Protein AF-A0A529ST56-F1 (afdb_monomer_lite)

Structure (mmCIF, N/CA/C/O backbone):
data_AF-A0A529ST56-F1
#
_entry.id   AF-A0A529ST56-F1
#
loop_
_atom_site.group_PDB
_atom_site.id
_atom_site.type_symbol
_atom_site.label_atom_id
_atom_site.label_alt_id
_atom_site.label_comp_id
_atom_site.label_asym_id
_atom_site.label_entity_id
_atom_site.label_seq_id
_atom_site.pdbx_PDB_ins_code
_atom_site.Cartn_x
_atom_site.Cartn_y
_atom_site.Cartn_z
_atom_site.occupancy
_atom_site.B_iso_or_equiv
_atom_site.auth_seq_id
_atom_site.auth_comp_id
_atom_site.auth_asym_id
_atom_site.auth_atom_id
_atom_site.pdbx_PDB_model_num
ATOM 1 N N . MET A 1 1 ? 20.617 -10.759 -87.346 1.00 39.84 1 MET A N 1
ATOM 2 C CA . MET A 1 1 ? 21.660 -9.932 -86.698 1.00 39.84 1 MET A CA 1
ATOM 3 C C . MET A 1 1 ? 21.384 -9.947 -85.205 1.00 39.84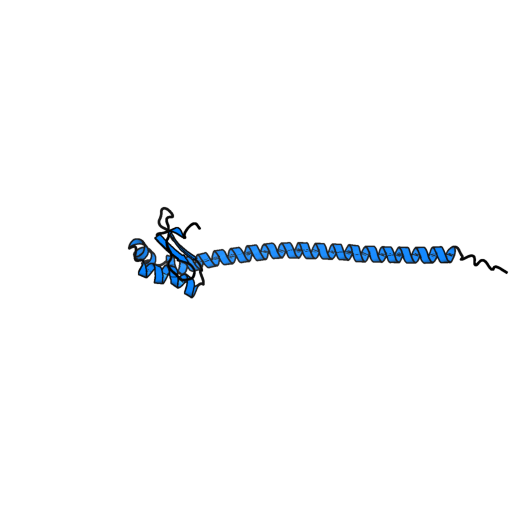 1 MET A C 1
ATOM 5 O O . MET A 1 1 ? 20.405 -9.350 -84.790 1.00 39.84 1 MET A O 1
ATOM 9 N N . SER A 1 2 ? 22.150 -10.715 -84.427 1.00 45.00 2 SER A N 1
ATOM 10 C CA . SER A 1 2 ? 21.934 -10.877 -82.983 1.00 45.00 2 SER A CA 1
ATOM 11 C C . SER A 1 2 ? 23.221 -10.488 -82.266 1.00 45.00 2 SER A C 1
ATOM 13 O O . SER A 1 2 ? 24.195 -11.234 -82.315 1.00 45.00 2 SER A O 1
ATOM 15 N N . ALA A 1 3 ? 23.253 -9.299 -81.666 1.00 48.41 3 ALA A N 1
ATOM 16 C CA . ALA A 1 3 ? 24.372 -8.851 -80.846 1.00 48.41 3 ALA A CA 1
ATOM 17 C C . ALA A 1 3 ? 24.138 -9.338 -79.412 1.00 48.41 3 ALA A C 1
ATOM 19 O O . ALA A 1 3 ? 23.318 -8.787 -78.679 1.00 48.41 3 ALA A O 1
ATOM 20 N N . ARG A 1 4 ? 24.822 -10.420 -79.038 1.00 52.25 4 ARG A N 1
ATOM 21 C CA . ARG A 1 4 ? 24.863 -10.921 -77.663 1.00 52.25 4 ARG A CA 1
ATOM 22 C C . ARG A 1 4 ? 25.747 -9.953 -76.868 1.00 52.25 4 ARG A C 1
ATOM 24 O O . ARG A 1 4 ? 26.929 -9.830 -77.165 1.00 52.25 4 ARG A O 1
ATOM 31 N N . HIS A 1 5 ? 25.160 -9.202 -75.940 1.00 56.81 5 HIS A N 1
ATOM 32 C CA . HIS A 1 5 ? 25.922 -8.390 -74.994 1.00 56.81 5 HIS A CA 1
ATOM 33 C C . HIS A 1 5 ? 26.521 -9.328 -73.943 1.00 56.81 5 HIS A C 1
ATOM 35 O O . HIS A 1 5 ? 25.809 -9.791 -73.054 1.00 56.81 5 HIS A O 1
ATOM 41 N N . ASP A 1 6 ? 27.815 -9.615 -74.056 1.00 59.88 6 ASP A N 1
ATOM 42 C CA . ASP A 1 6 ? 28.578 -10.241 -72.979 1.00 59.88 6 ASP A CA 1
ATOM 43 C C . ASP A 1 6 ? 28.830 -9.183 -71.899 1.00 59.88 6 ASP A C 1
ATOM 45 O O . ASP A 1 6 ? 29.719 -8.336 -72.000 1.00 59.88 6 ASP A O 1
ATOM 49 N N . SER A 1 7 ? 27.993 -9.180 -70.864 1.00 59.84 7 SER A N 1
ATOM 50 C CA . SER A 1 7 ? 28.227 -8.387 -69.660 1.00 59.84 7 SER A CA 1
ATOM 51 C C . SER A 1 7 ? 29.517 -8.857 -68.976 1.00 59.84 7 SER A C 1
ATOM 53 O O . SER A 1 7 ? 29.629 -10.018 -68.584 1.00 59.84 7 SER A O 1
ATOM 55 N N . SER A 1 8 ? 30.490 -7.949 -68.851 1.00 63.44 8 SER A N 1
ATOM 56 C CA . SER A 1 8 ? 31.844 -8.214 -68.349 1.00 63.44 8 SER A CA 1
ATOM 57 C C . SER A 1 8 ? 31.868 -8.762 -66.906 1.00 63.44 8 SER A C 1
ATOM 59 O O . SER A 1 8 ? 31.148 -8.246 -66.043 1.00 63.44 8 SER A O 1
ATOM 61 N N . PRO A 1 9 ? 32.745 -9.740 -66.595 1.00 72.06 9 PRO A N 1
ATOM 62 C CA . PRO A 1 9 ? 32.882 -10.335 -65.259 1.00 72.06 9 PRO A CA 1
ATOM 63 C C . PRO A 1 9 ? 33.258 -9.321 -64.164 1.00 72.06 9 PRO A C 1
ATOM 65 O O . PRO A 1 9 ? 32.913 -9.524 -63.002 1.00 72.06 9 PRO A O 1
ATOM 68 N N . LEU A 1 10 ? 33.908 -8.207 -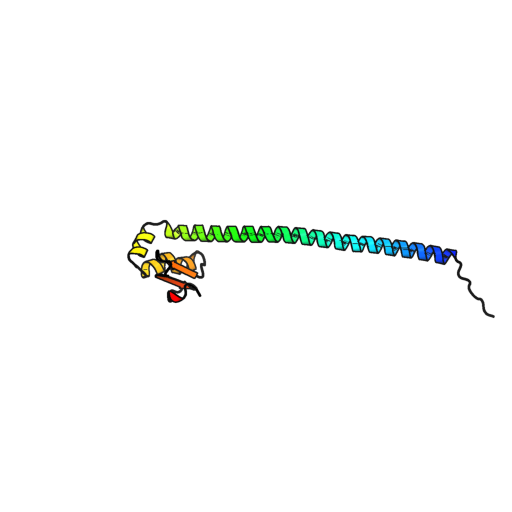64.521 1.00 74.50 10 LEU A N 1
ATOM 69 C CA . LEU A 1 10 ? 34.331 -7.166 -63.575 1.00 74.50 10 LEU A CA 1
ATOM 70 C C . LEU A 1 10 ? 33.151 -6.365 -63.012 1.00 74.50 10 LEU A C 1
ATOM 72 O O . LEU A 1 10 ? 33.091 -6.125 -61.809 1.00 74.50 10 LEU A O 1
ATOM 76 N N . THR A 1 11 ? 32.186 -5.978 -63.850 1.00 82.12 11 THR A N 1
ATOM 77 C CA . THR A 1 11 ? 31.007 -5.223 -63.394 1.00 82.12 11 THR A CA 1
ATOM 78 C C . THR A 1 11 ? 30.166 -6.070 -62.443 1.00 82.12 11 THR A C 1
ATOM 80 O O . THR A 1 11 ? 29.749 -5.585 -61.396 1.00 82.12 11 THR A O 1
ATOM 83 N N . HIS A 1 12 ? 29.999 -7.359 -62.755 1.00 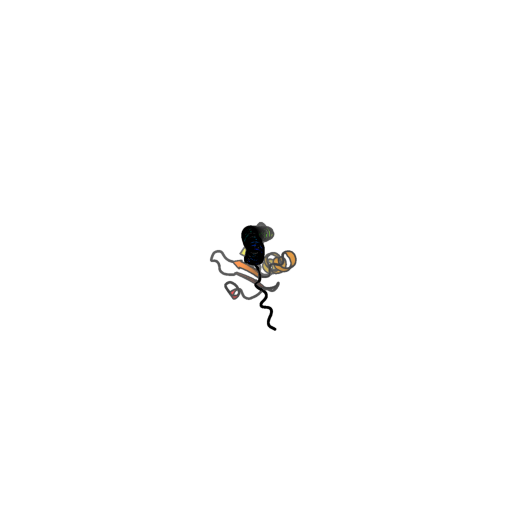80.94 12 HIS A N 1
ATOM 84 C CA . HIS A 1 12 ? 29.287 -8.296 -61.889 1.00 80.94 12 HIS A CA 1
ATOM 85 C C . HIS A 1 12 ? 29.989 -8.477 -60.532 1.00 80.94 12 HIS A C 1
ATOM 87 O O . HIS A 1 12 ? 29.329 -8.456 -59.496 1.00 80.94 12 HIS A O 1
ATOM 93 N N . GLN A 1 13 ? 31.322 -8.606 -60.516 1.00 87.62 13 GLN A N 1
ATOM 94 C CA . GLN A 1 13 ? 32.102 -8.694 -59.275 1.00 87.62 13 GLN A CA 1
ATOM 95 C C . GLN A 1 13 ? 31.955 -7.435 -58.412 1.00 87.62 13 GLN A C 1
ATOM 97 O O . GLN A 1 13 ? 31.659 -7.550 -57.226 1.00 87.62 13 GLN A O 1
ATOM 102 N N . VAL A 1 14 ? 32.083 -6.243 -59.003 1.00 91.62 14 VAL A N 1
ATOM 103 C CA . VAL A 1 14 ? 31.955 -4.971 -58.272 1.00 91.62 14 VAL A CA 1
ATOM 104 C C . VAL A 1 14 ? 30.552 -4.801 -57.691 1.00 91.62 14 VAL A C 1
ATOM 106 O O . VAL A 1 14 ? 30.417 -4.491 -56.507 1.00 91.62 14 VAL A O 1
ATOM 109 N N . THR A 1 15 ? 29.500 -5.043 -58.479 1.00 92.94 15 THR A N 1
ATOM 110 C CA . THR A 1 15 ? 28.116 -4.957 -57.988 1.00 92.94 15 THR A CA 1
ATOM 111 C C . THR A 1 15 ? 27.873 -5.930 -56.837 1.00 92.94 15 THR A C 1
ATOM 113 O O . THR A 1 15 ? 27.270 -5.551 -55.833 1.00 92.94 15 THR A O 1
ATOM 116 N N . LEU A 1 16 ? 28.383 -7.160 -56.935 1.00 93.69 16 LEU A N 1
ATOM 117 C CA . LEU A 1 16 ? 28.217 -8.172 -55.894 1.00 93.69 16 LEU A CA 1
ATOM 118 C C . LEU A 1 16 ? 28.965 -7.793 -54.607 1.00 93.69 16 LEU A C 1
ATOM 120 O O . LEU A 1 16 ? 28.405 -7.932 -53.520 1.00 93.69 16 LEU A O 1
ATOM 124 N N . THR A 1 17 ? 30.174 -7.230 -54.704 1.00 94.88 17 THR A N 1
ATOM 125 C CA . THR A 1 17 ? 30.908 -6.697 -53.544 1.00 94.88 17 THR A CA 1
ATOM 126 C C . THR A 1 17 ? 30.154 -5.550 -52.870 1.00 94.88 17 THR A C 1
ATOM 128 O O . THR A 1 17 ? 30.004 -5.560 -51.649 1.00 94.88 17 THR A O 1
ATOM 131 N N . VAL A 1 18 ? 29.630 -4.589 -53.638 1.00 96.12 18 VAL A N 1
ATOM 132 C CA . VAL A 1 18 ? 28.872 -3.451 -53.086 1.00 96.12 18 VAL A CA 1
ATOM 133 C C . VAL A 1 18 ? 27.596 -3.921 -52.389 1.00 96.12 18 VAL A C 1
ATOM 135 O O . VAL A 1 18 ? 27.330 -3.507 -51.262 1.00 96.12 18 VAL A O 1
ATOM 138 N N . LEU A 1 19 ? 26.834 -4.825 -53.013 1.00 96.94 19 LEU A N 1
ATOM 139 C CA . LEU A 1 19 ? 25.631 -5.401 -52.404 1.00 96.94 19 LEU A CA 1
ATOM 140 C C . LEU A 1 19 ? 25.954 -6.162 -51.117 1.00 96.94 19 LEU A C 1
ATOM 142 O O . LEU A 1 19 ? 25.226 -6.046 -50.135 1.00 96.94 19 LEU A O 1
ATOM 146 N N . THR A 1 20 ? 27.068 -6.891 -51.101 1.00 96.56 20 THR A N 1
ATOM 147 C CA . THR A 1 20 ? 27.524 -7.627 -49.919 1.00 96.56 20 THR A CA 1
ATOM 148 C C . THR A 1 20 ? 27.860 -6.671 -48.774 1.00 96.56 20 THR A C 1
ATOM 150 O O . THR A 1 20 ? 27.386 -6.863 -47.658 1.00 96.56 20 THR A O 1
ATOM 153 N N . LEU A 1 21 ? 28.609 -5.596 -49.039 1.00 97.50 21 LEU A N 1
ATOM 154 C CA . LEU A 1 21 ? 28.930 -4.581 -48.028 1.00 97.50 21 LEU A CA 1
ATOM 155 C C . LEU A 1 21 ? 27.682 -3.854 -47.516 1.00 97.50 21 LEU A C 1
ATOM 157 O O . LEU A 1 21 ? 27.559 -3.617 -46.312 1.00 97.50 21 LEU A O 1
ATOM 161 N N . ALA A 1 22 ? 26.739 -3.538 -48.405 1.00 97.38 22 ALA A N 1
ATOM 162 C CA . ALA A 1 22 ? 25.467 -2.932 -48.027 1.00 97.38 22 ALA A CA 1
ATOM 163 C C . ALA A 1 22 ? 24.647 -3.869 -47.126 1.00 97.38 22 ALA A C 1
ATOM 165 O O . ALA A 1 22 ? 24.144 -3.438 -46.090 1.00 97.38 22 ALA A O 1
ATOM 166 N N . ALA A 1 23 ? 24.575 -5.159 -47.469 1.00 97.50 23 ALA A N 1
ATOM 167 C CA . ALA A 1 23 ? 23.906 -6.169 -46.655 1.00 97.50 23 ALA A CA 1
ATOM 168 C C . ALA A 1 23 ? 24.574 -6.338 -45.281 1.00 97.50 23 ALA A C 1
ATOM 170 O O . ALA A 1 23 ? 23.876 -6.380 -44.270 1.00 97.50 23 ALA A O 1
ATOM 171 N N . PHE A 1 24 ? 25.910 -6.362 -45.217 1.00 98.06 24 PHE A N 1
ATOM 172 C CA . PHE A 1 24 ? 26.640 -6.407 -43.945 1.00 98.06 24 PHE A CA 1
ATOM 173 C C . PHE A 1 24 ? 26.385 -5.168 -43.090 1.00 98.06 24 PHE A C 1
ATOM 175 O O . PHE A 1 24 ? 26.129 -5.288 -41.896 1.00 98.06 24 PHE A O 1
ATOM 182 N N . THR A 1 25 ? 26.401 -3.983 -43.700 1.00 98.06 25 THR A N 1
ATOM 183 C CA . THR A 1 25 ? 26.109 -2.727 -42.998 1.00 98.06 25 THR A CA 1
ATOM 184 C C . THR A 1 25 ? 24.696 -2.750 -42.424 1.00 98.06 25 THR A C 1
ATOM 186 O O . THR A 1 25 ? 24.502 -2.449 -41.248 1.00 98.06 25 THR A O 1
ATOM 189 N N . LEU A 1 26 ? 23.713 -3.177 -43.222 1.00 98.12 26 LEU A N 1
ATOM 190 C CA . LEU A 1 26 ? 22.331 -3.312 -42.772 1.00 98.12 26 LEU A CA 1
ATOM 191 C C . LEU A 1 26 ? 22.208 -4.316 -41.620 1.00 98.12 26 LEU A C 1
ATOM 193 O O . LEU A 1 26 ? 21.556 -4.017 -40.623 1.00 98.12 26 LEU A O 1
ATOM 197 N N . ALA A 1 27 ? 22.861 -5.474 -41.725 1.00 98.12 27 ALA A N 1
ATOM 198 C CA . ALA A 1 27 ? 22.847 -6.491 -40.678 1.00 98.12 27 ALA A CA 1
ATOM 199 C C . ALA A 1 27 ? 23.435 -5.968 -39.359 1.00 98.12 27 ALA A C 1
ATOM 201 O O . ALA A 1 27 ? 22.868 -6.223 -38.299 1.00 98.12 27 ALA A O 1
ATOM 202 N N . ILE A 1 28 ? 24.524 -5.194 -39.418 1.00 98.19 28 ILE A N 1
ATOM 203 C CA . ILE A 1 28 ? 25.129 -4.567 -38.235 1.00 98.19 28 ILE A CA 1
ATOM 204 C C . ILE A 1 28 ? 24.170 -3.552 -37.612 1.00 98.19 28 ILE A C 1
ATOM 206 O O . ILE A 1 28 ? 23.955 -3.590 -36.404 1.00 98.19 28 ILE A O 1
ATOM 210 N N . VAL A 1 29 ? 23.568 -2.669 -38.416 1.00 98.31 29 VAL A N 1
ATOM 211 C CA . VAL A 1 29 ? 22.633 -1.647 -37.915 1.00 98.31 29 VAL A CA 1
ATOM 212 C C . VAL A 1 29 ? 21.417 -2.292 -37.258 1.00 98.31 29 VAL A C 1
ATOM 214 O O . VAL A 1 29 ? 21.040 -1.909 -36.153 1.00 98.31 29 VAL A O 1
ATOM 217 N N . VAL A 1 30 ? 20.828 -3.300 -37.902 1.00 98.31 30 VAL A N 1
ATOM 218 C CA . VAL A 1 30 ? 19.676 -4.030 -37.361 1.00 98.31 30 VAL A CA 1
ATOM 219 C C . VAL A 1 30 ? 20.065 -4.787 -36.092 1.00 98.31 30 VAL A C 1
ATOM 221 O O . VAL A 1 30 ? 19.375 -4.671 -35.083 1.00 98.31 30 VAL A O 1
ATOM 224 N N . GLY A 1 31 ? 21.186 -5.512 -36.108 1.00 98.25 31 GLY A N 1
ATOM 225 C CA . GLY A 1 31 ? 21.673 -6.259 -34.948 1.00 98.25 31 GLY A CA 1
ATOM 226 C C . GLY A 1 31 ? 21.967 -5.357 -33.751 1.00 98.25 31 GLY A C 1
ATOM 227 O O . GLY A 1 31 ? 21.546 -5.657 -32.635 1.00 98.25 31 GLY A O 1
ATOM 228 N N . PHE A 1 32 ? 22.616 -4.215 -33.983 1.00 98.12 32 PHE A N 1
ATOM 229 C CA . PHE A 1 32 ? 22.850 -3.218 -32.942 1.00 98.12 32 PHE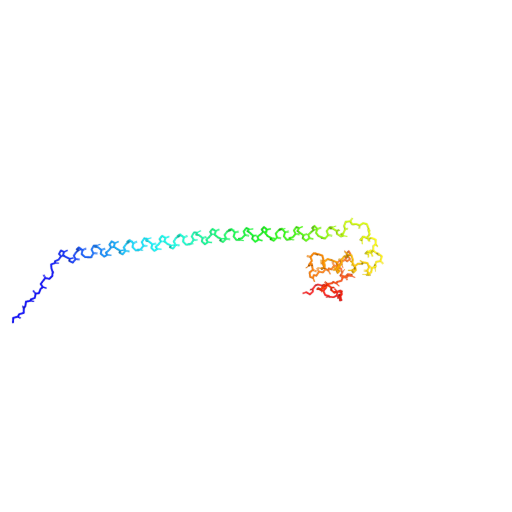 A CA 1
ATOM 230 C C . PHE A 1 32 ? 21.544 -2.593 -32.443 1.00 98.12 32 PHE A C 1
ATOM 232 O O . PHE A 1 32 ? 21.386 -2.406 -31.241 1.00 98.12 32 PHE A O 1
ATOM 239 N N . GLY A 1 33 ? 20.589 -2.321 -33.336 1.00 98.38 33 GLY A N 1
ATOM 240 C CA . GLY A 1 33 ? 19.259 -1.836 -32.966 1.00 98.38 33 GLY A CA 1
ATOM 241 C C . GLY A 1 33 ? 18.531 -2.798 -32.025 1.00 98.38 33 GLY A C 1
ATOM 242 O O . GLY A 1 33 ? 18.034 -2.370 -30.986 1.00 98.38 33 GLY A O 1
ATOM 243 N N . PHE A 1 34 ? 18.537 -4.099 -32.334 1.00 98.31 34 PHE A N 1
ATOM 244 C CA . PHE A 1 34 ? 17.974 -5.128 -31.454 1.00 98.31 34 PHE A CA 1
ATOM 245 C C . PHE A 1 34 ? 18.705 -5.216 -30.114 1.00 98.31 34 PHE A C 1
ATOM 247 O O . PHE A 1 34 ? 18.061 -5.284 -29.072 1.00 98.31 34 PHE A O 1
ATOM 254 N N . TYR A 1 35 ? 20.038 -5.179 -30.125 1.00 98.19 35 TYR A N 1
ATOM 255 C CA . TYR A 1 35 ? 20.829 -5.180 -28.895 1.00 98.19 35 TYR A CA 1
ATOM 256 C C . TYR A 1 35 ? 20.496 -3.977 -28.003 1.00 98.19 35 TYR A C 1
ATOM 258 O O . TYR A 1 35 ? 20.237 -4.137 -26.812 1.00 98.19 35 TYR A O 1
ATOM 266 N N . ALA A 1 36 ? 20.457 -2.776 -28.584 1.00 98.12 36 ALA A N 1
ATOM 267 C CA . ALA A 1 36 ? 20.155 -1.549 -27.861 1.00 98.12 36 ALA A CA 1
ATOM 268 C C . ALA A 1 36 ? 18.725 -1.549 -27.302 1.00 98.12 36 ALA A C 1
ATOM 270 O O . ALA A 1 36 ? 18.526 -1.139 -26.159 1.00 98.12 36 ALA A O 1
AT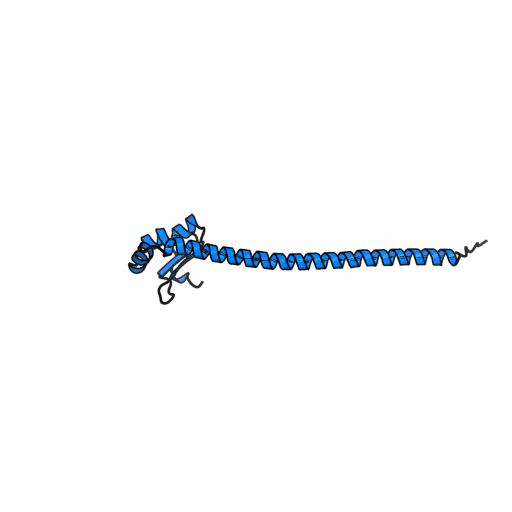OM 271 N N . ALA A 1 37 ? 17.750 -2.038 -28.076 1.00 97.88 37 ALA A N 1
ATOM 272 C CA . ALA A 1 37 ? 16.370 -2.185 -27.622 1.00 97.88 37 ALA A CA 1
ATOM 273 C C . ALA A 1 37 ? 16.272 -3.152 -26.433 1.00 97.88 37 ALA A C 1
ATOM 275 O O . ALA A 1 37 ? 15.767 -2.768 -25.384 1.00 97.88 37 ALA A O 1
ATOM 276 N N . ASN A 1 38 ? 16.860 -4.349 -26.547 1.00 98.06 38 ASN A N 1
ATOM 277 C CA . ASN A 1 38 ? 16.863 -5.333 -25.462 1.00 98.06 38 ASN A CA 1
ATOM 278 C C . ASN A 1 38 ? 17.516 -4.777 -24.189 1.00 98.06 38 ASN A C 1
ATOM 280 O O . ASN A 1 38 ? 16.974 -4.920 -23.097 1.00 98.06 38 ASN A O 1
ATOM 284 N N . GLN A 1 39 ? 18.651 -4.087 -24.325 1.00 98.06 39 GLN A N 1
ATOM 285 C CA . GLN A 1 39 ? 19.336 -3.493 -23.180 1.00 98.06 39 GLN A CA 1
ATOM 286 C C . GLN A 1 39 ? 18.502 -2.392 -22.509 1.00 98.06 39 GLN A C 1
ATOM 288 O O . GLN A 1 39 ? 18.508 -2.269 -21.279 1.00 98.06 39 GLN A O 1
ATOM 293 N N . ALA A 1 40 ? 17.801 -1.578 -23.304 1.00 97.56 40 ALA A N 1
ATOM 294 C CA . ALA A 1 40 ? 16.910 -0.541 -22.798 1.00 97.56 40 ALA A CA 1
ATOM 295 C C . ALA A 1 40 ? 15.704 -1.146 -22.065 1.00 97.56 40 ALA A C 1
ATOM 297 O O . ALA A 1 40 ? 15.348 -0.661 -20.986 1.00 97.56 40 ALA A O 1
ATOM 298 N N . ASP A 1 41 ? 15.127 -2.217 -22.609 1.00 98.19 41 ASP A N 1
ATOM 299 C CA . ASP A 1 41 ? 14.001 -2.938 -22.018 1.00 98.19 41 ASP A CA 1
ATOM 300 C C . ASP A 1 41 ? 14.387 -3.591 -20.686 1.00 98.19 41 ASP A C 1
ATOM 302 O O . ASP A 1 41 ? 13.679 -3.418 -19.693 1.00 98.19 41 ASP A O 1
ATOM 306 N N . GLU A 1 42 ? 15.543 -4.258 -20.614 1.00 97.75 42 GLU A N 1
ATOM 307 C CA . GLU A 1 42 ? 16.059 -4.848 -19.371 1.00 97.75 42 GLU A CA 1
ATOM 308 C C . GLU A 1 42 ? 16.258 -3.793 -18.276 1.00 97.75 42 GLU A C 1
ATOM 310 O O . GLU A 1 42 ? 15.769 -3.949 -17.154 1.00 97.75 42 GLU A O 1
ATOM 315 N N . ALA A 1 43 ? 16.906 -2.674 -18.614 1.00 97.75 43 ALA A N 1
ATOM 316 C CA . ALA A 1 43 ? 17.133 -1.586 -17.668 1.00 97.75 43 ALA A CA 1
ATOM 317 C C . ALA A 1 43 ? 15.819 -0.909 -17.233 1.00 97.75 43 ALA A C 1
ATOM 319 O O . ALA A 1 43 ? 15.686 -0.448 -16.097 1.00 97.75 43 ALA A O 1
ATOM 320 N N . SER A 1 44 ? 14.838 -0.818 -18.136 1.00 97.62 44 SER A N 1
ATOM 321 C CA . SER A 1 44 ? 13.500 -0.309 -17.823 1.00 97.62 44 SER A CA 1
ATOM 322 C C . SER A 1 44 ? 12.766 -1.245 -16.865 1.00 97.62 44 SER A C 1
ATOM 324 O O . SER A 1 44 ? 12.213 -0.785 -15.865 1.00 97.62 44 SER A O 1
ATOM 326 N N . LEU A 1 45 ? 12.819 -2.554 -17.117 1.00 98.19 45 LEU A N 1
ATOM 327 C CA . LEU A 1 45 ? 12.195 -3.571 -16.279 1.00 98.19 45 LEU A CA 1
ATOM 328 C C . LEU A 1 45 ? 12.777 -3.581 -14.861 1.00 98.19 45 LEU A C 1
ATOM 330 O O . LEU A 1 45 ? 12.025 -3.675 -13.891 1.00 98.19 45 LEU A O 1
ATOM 334 N N . GLU A 1 46 ? 14.097 -3.467 -14.718 1.00 97.69 46 GLU A N 1
ATOM 335 C CA . GLU A 1 46 ? 14.752 -3.389 -13.408 1.00 97.69 46 GLU A CA 1
ATOM 336 C C . GLU A 1 46 ? 14.283 -2.164 -12.611 1.00 97.69 46 GLU A C 1
ATOM 338 O O . GLU A 1 46 ? 13.854 -2.294 -11.462 1.00 97.69 46 GLU A O 1
ATOM 343 N N . ARG A 1 47 ? 14.258 -0.984 -13.242 1.00 97.75 47 ARG A N 1
ATOM 344 C CA . ARG A 1 47 ? 13.757 0.243 -12.603 1.00 97.75 47 ARG A CA 1
ATOM 345 C C . ARG A 1 47 ? 12.285 0.147 -12.218 1.00 97.75 47 ARG A C 1
ATOM 347 O O . ARG A 1 47 ? 11.920 0.588 -11.134 1.00 97.75 47 ARG A O 1
ATOM 354 N N . GLN A 1 48 ? 11.444 -0.434 -13.074 1.00 98.00 48 GLN A N 1
ATOM 355 C CA . GLN A 1 48 ? 10.020 -0.618 -12.776 1.00 98.00 48 GLN A CA 1
ATOM 356 C C . GLN A 1 48 ? 9.805 -1.528 -11.565 1.00 98.00 48 GLN A C 1
ATOM 358 O O . GLN A 1 48 ? 8.958 -1.228 -10.727 1.00 98.00 48 GLN A O 1
ATOM 363 N N . LYS A 1 49 ? 10.592 -2.604 -11.430 1.00 97.69 49 LYS A N 1
ATOM 364 C CA . LYS A 1 49 ? 10.534 -3.485 -10.253 1.00 97.69 49 LYS A CA 1
ATOM 365 C C . LYS A 1 49 ? 10.860 -2.730 -8.968 1.00 97.69 49 LYS A C 1
ATOM 367 O O . LYS A 1 49 ? 10.121 -2.862 -7.999 1.00 97.69 49 LYS A O 1
ATOM 372 N N . ILE A 1 50 ? 11.928 -1.931 -8.980 1.00 97.50 50 ILE A N 1
ATOM 373 C CA . ILE A 1 50 ? 12.327 -1.110 -7.828 1.00 97.50 50 ILE A CA 1
ATOM 374 C C . ILE A 1 50 ? 11.230 -0.096 -7.501 1.00 97.50 50 ILE A C 1
ATOM 376 O O . ILE A 1 50 ? 10.773 -0.040 -6.369 1.00 97.50 50 ILE A O 1
ATOM 380 N N . PHE A 1 51 ? 10.732 0.632 -8.502 1.00 97.81 51 PHE A N 1
ATOM 381 C CA . PHE A 1 51 ? 9.682 1.630 -8.306 1.00 97.81 51 PHE A CA 1
ATOM 382 C C . PHE A 1 51 ? 8.400 1.037 -7.703 1.00 97.81 51 PHE A C 1
ATOM 384 O O . PHE A 1 51 ? 7.818 1.623 -6.795 1.00 97.81 51 PHE A O 1
ATOM 391 N N . ILE A 1 52 ? 7.966 -0.137 -8.175 1.00 98.12 52 ILE A N 1
ATOM 392 C CA . ILE A 1 52 ? 6.800 -0.834 -7.615 1.00 98.12 52 ILE A CA 1
ATOM 393 C C . ILE A 1 52 ? 7.075 -1.288 -6.178 1.00 98.12 52 ILE A C 1
ATOM 395 O O . ILE A 1 52 ? 6.203 -1.140 -5.325 1.00 98.12 52 ILE A O 1
ATOM 399 N N . ALA A 1 53 ? 8.263 -1.831 -5.901 1.00 97.31 53 ALA A N 1
ATOM 400 C CA . ALA A 1 53 ? 8.634 -2.269 -4.558 1.00 97.31 53 ALA A CA 1
ATOM 401 C C . ALA A 1 53 ? 8.669 -1.095 -3.568 1.00 97.31 53 ALA A C 1
ATOM 403 O O . ALA A 1 53 ? 8.080 -1.182 -2.491 1.00 97.31 53 ALA A O 1
ATOM 404 N N . ASP A 1 54 ? 9.292 0.017 -3.954 1.00 97.94 54 ASP A N 1
ATOM 405 C CA . ASP A 1 54 ? 9.371 1.230 -3.141 1.00 97.94 54 ASP A CA 1
ATOM 406 C C . ASP A 1 54 ? 7.989 1.852 -2.938 1.00 97.94 54 ASP A C 1
ATOM 408 O O . ASP A 1 54 ? 7.620 2.177 -1.811 1.00 97.94 54 ASP A O 1
ATOM 412 N N . GLY A 1 55 ? 7.186 1.942 -4.003 1.00 97.50 55 GLY A N 1
ATOM 413 C CA . GLY A 1 55 ? 5.809 2.420 -3.923 1.00 97.50 55 GLY A CA 1
ATOM 414 C C . GLY A 1 55 ? 4.950 1.566 -2.991 1.00 97.50 55 GLY A C 1
ATOM 415 O O . GLY A 1 55 ? 4.208 2.107 -2.176 1.00 97.50 55 GLY A O 1
ATOM 416 N N . LEU A 1 56 ? 5.075 0.235 -3.043 1.00 97.69 56 LEU A N 1
ATOM 417 C CA . LEU A 1 56 ? 4.360 -0.659 -2.130 1.00 97.69 56 LEU A CA 1
ATOM 418 C C . LEU A 1 56 ? 4.815 -0.474 -0.676 1.00 97.69 56 LEU A C 1
ATOM 420 O O . LEU A 1 56 ? 3.976 -0.417 0.221 1.00 97.69 56 LEU A O 1
ATOM 424 N N . ASN A 1 57 ? 6.122 -0.355 -0.439 1.00 97.50 57 ASN A N 1
ATOM 425 C CA . ASN A 1 57 ? 6.664 -0.117 0.899 1.00 97.50 57 ASN A CA 1
ATOM 426 C C . ASN A 1 57 ? 6.180 1.217 1.481 1.00 97.50 57 ASN A C 1
ATOM 428 O O . ASN A 1 57 ? 5.815 1.273 2.656 1.00 97.50 57 ASN A O 1
ATOM 432 N N . ASP A 1 58 ? 6.124 2.271 0.667 1.00 97.50 58 ASP A N 1
ATOM 433 C CA . ASP A 1 58 ? 5.611 3.574 1.088 1.00 97.50 58 ASP A CA 1
ATOM 434 C C . ASP A 1 58 ? 4.109 3.528 1.413 1.00 97.50 58 ASP A C 1
ATOM 436 O O . ASP A 1 58 ? 3.674 4.080 2.426 1.00 97.50 58 ASP A O 1
ATOM 440 N N . GLN A 1 59 ? 3.319 2.793 0.624 1.00 96.19 59 GLN A N 1
ATOM 441 C CA . GLN A 1 59 ? 1.899 2.567 0.912 1.00 96.19 59 GLN A CA 1
ATOM 442 C C . GLN A 1 59 ? 1.697 1.795 2.223 1.00 96.19 59 GLN A C 1
ATOM 444 O O . GLN A 1 59 ? 0.882 2.200 3.051 1.00 96.19 59 GLN A O 1
ATOM 449 N N . ILE A 1 60 ? 2.472 0.731 2.467 1.00 96.38 60 ILE A N 1
ATOM 450 C CA . ILE A 1 60 ? 2.429 -0.015 3.738 1.00 96.38 60 ILE A CA 1
ATOM 451 C C . ILE A 1 60 ? 2.778 0.904 4.913 1.00 96.38 60 ILE A C 1
ATOM 453 O O . ILE A 1 60 ? 2.060 0.929 5.914 1.00 96.38 60 ILE A O 1
ATOM 457 N N . ALA A 1 61 ? 3.853 1.684 4.790 1.00 97.06 61 ALA A N 1
ATOM 458 C CA . ALA A 1 61 ? 4.281 2.607 5.835 1.00 97.06 61 ALA A CA 1
ATOM 459 C C . ALA A 1 61 ? 3.249 3.720 6.083 1.00 97.06 61 ALA A C 1
ATOM 461 O O . ALA A 1 61 ? 3.075 4.160 7.218 1.00 97.06 61 ALA A O 1
ATOM 462 N N . THR A 1 62 ? 2.552 4.167 5.038 1.00 97.00 62 THR A N 1
ATOM 463 C CA . THR A 1 62 ? 1.458 5.140 5.138 1.00 97.00 62 THR A CA 1
ATOM 464 C C . THR A 1 62 ? 0.296 4.567 5.934 1.00 97.00 62 THR A C 1
ATOM 466 O O . THR A 1 62 ? -0.047 5.137 6.967 1.00 97.00 62 THR A O 1
ATOM 469 N N . VAL A 1 63 ? -0.195 3.380 5.566 1.00 96.44 63 VAL A N 1
ATOM 470 C CA . VAL A 1 63 ? -1.275 2.695 6.297 1.00 96.44 63 VAL A CA 1
ATOM 471 C C . VAL A 1 63 ? -0.920 2.492 7.776 1.00 96.44 63 VAL A C 1
ATOM 473 O O . VAL A 1 63 ? -1.769 2.676 8.643 1.00 96.44 63 VAL A O 1
ATOM 476 N N . GLN A 1 64 ? 0.330 2.141 8.095 1.00 96.38 64 GLN A N 1
ATOM 477 C CA . GLN A 1 64 ? 0.774 1.996 9.488 1.00 96.38 64 GLN A CA 1
ATOM 478 C C . GLN A 1 64 ? 0.700 3.312 10.271 1.00 96.38 64 GLN A C 1
ATOM 480 O O . GLN A 1 64 ? 0.162 3.330 11.378 1.00 96.38 64 GLN A O 1
ATOM 485 N N . ARG A 1 65 ? 1.202 4.413 9.698 1.00 97.38 65 ARG A N 1
ATOM 486 C CA . ARG A 1 65 ? 1.138 5.741 10.335 1.00 97.38 65 ARG A CA 1
ATOM 487 C C . ARG A 1 65 ? -0.303 6.207 10.535 1.00 97.38 65 ARG A C 1
ATOM 489 O O . ARG A 1 65 ? -0.625 6.790 11.566 1.00 97.38 65 ARG A O 1
ATOM 496 N N . GLU A 1 66 ? -1.166 5.952 9.558 1.00 96.94 66 GLU A N 1
ATOM 497 C CA . GLU A 1 66 ? -2.583 6.323 9.604 1.00 96.94 66 GLU A CA 1
ATOM 498 C C . GLU A 1 66 ? -3.341 5.516 10.666 1.00 96.94 66 GLU A C 1
ATOM 500 O O . GLU A 1 66 ? -4.118 6.095 11.425 1.00 96.94 66 GLU A O 1
ATOM 505 N N . GLN A 1 67 ? -3.050 4.219 10.816 1.00 95.69 67 GLN A N 1
ATOM 506 C CA . GLN A 1 67 ? -3.576 3.417 11.926 1.00 95.69 67 GLN A CA 1
ATOM 507 C C . GLN A 1 67 ? -3.106 3.951 13.283 1.00 95.69 67 GLN A C 1
ATOM 509 O O . GLN A 1 67 ? -3.926 4.180 14.173 1.00 95.69 67 GLN A O 1
ATOM 514 N N . GLU A 1 68 ? -1.804 4.209 13.433 1.00 95.50 68 GLU A N 1
ATOM 515 C CA . GLU A 1 68 ? -1.237 4.729 14.682 1.00 95.50 68 GLU A CA 1
ATOM 516 C C . GLU A 1 68 ? -1.893 6.052 15.102 1.00 95.50 68 GLU A C 1
ATOM 518 O O . GLU A 1 68 ? -2.178 6.247 16.287 1.00 95.50 68 GLU A O 1
ATOM 523 N N . SER A 1 69 ? -2.221 6.910 14.128 1.00 94.75 69 SER A N 1
ATOM 524 C CA . SER A 1 69 ? -2.857 8.213 14.355 1.00 94.75 69 SER A CA 1
ATOM 525 C C . SER A 1 69 ? -4.175 8.144 15.128 1.00 94.75 69 SER A C 1
ATOM 527 O O . SER A 1 69 ? -4.548 9.132 15.759 1.00 94.75 69 SER A O 1
ATOM 529 N N . VAL A 1 70 ? -4.861 6.996 15.115 1.00 93.31 70 VAL A N 1
ATOM 530 C CA . VAL A 1 70 ? -6.096 6.773 15.876 1.00 93.31 70 VAL A CA 1
ATOM 531 C C . VAL A 1 70 ? -5.951 5.733 16.976 1.00 93.31 70 VAL A C 1
ATOM 533 O O . VAL A 1 70 ? -6.734 5.758 17.920 1.00 93.31 70 VAL A O 1
ATOM 536 N N . THR A 1 71 ? -4.964 4.838 16.930 1.00 93.50 71 THR A N 1
ATOM 537 C CA . THR A 1 71 ? -4.820 3.779 17.945 1.00 93.50 71 THR A CA 1
ATOM 538 C C . THR A 1 71 ? -3.926 4.147 19.126 1.00 93.50 71 THR A C 1
ATOM 540 O O . THR A 1 71 ? -3.984 3.461 20.142 1.00 93.50 71 THR A O 1
ATOM 543 N N . VAL A 1 72 ? -3.100 5.195 19.022 1.00 94.19 72 VAL A N 1
ATOM 544 C CA . VAL 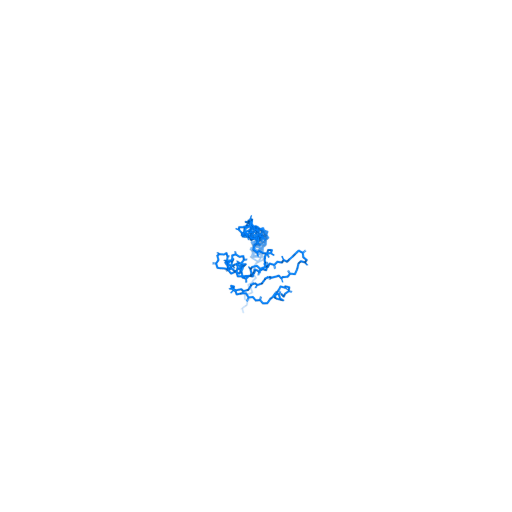A 1 72 ? -2.164 5.592 20.096 1.00 94.19 72 VAL A CA 1
ATOM 545 C C . VAL A 1 72 ? -2.853 6.244 21.306 1.00 94.19 72 VAL A C 1
ATOM 547 O O . VAL A 1 72 ? -2.261 6.355 22.376 1.00 94.19 72 VAL A O 1
ATOM 550 N N . TRP A 1 73 ? -4.106 6.674 21.153 1.00 94.06 73 TRP A N 1
ATOM 551 C CA . TRP A 1 73 ? -4.837 7.418 22.177 1.00 94.06 73 TRP A CA 1
ATOM 552 C C . TRP A 1 73 ? -5.491 6.508 23.225 1.00 94.06 73 TRP A C 1
ATOM 554 O O . TRP A 1 73 ? -6.098 5.486 22.894 1.00 94.06 73 TRP A O 1
ATOM 564 N N . ASP A 1 74 ? -5.464 6.938 24.490 1.00 96.12 74 ASP A N 1
ATOM 565 C CA . ASP A 1 74 ? -6.120 6.235 25.604 1.00 96.12 74 ASP A CA 1
ATOM 566 C C . ASP A 1 74 ? -7.636 6.070 25.390 1.00 96.12 74 ASP A C 1
ATOM 568 O O . ASP A 1 74 ? -8.219 5.041 25.756 1.00 96.12 74 ASP A O 1
ATOM 572 N N . ASP A 1 75 ? -8.278 7.054 24.752 1.00 96.88 75 ASP A N 1
ATOM 573 C CA . ASP A 1 75 ? -9.707 7.019 24.422 1.00 96.88 75 ASP A CA 1
ATOM 574 C C . ASP A 1 75 ? -10.049 5.845 23.501 1.00 96.88 75 ASP A C 1
ATOM 576 O O . ASP A 1 75 ? -11.096 5.217 23.675 1.00 96.88 75 ASP A O 1
ATOM 580 N N . SER A 1 76 ? -9.153 5.493 22.578 1.00 95.56 76 SER A N 1
ATOM 581 C CA . SER A 1 76 ? -9.332 4.369 21.659 1.00 95.56 76 SER A CA 1
ATOM 582 C C . SER A 1 76 ? -9.373 3.053 22.413 1.00 95.56 76 SER A C 1
ATOM 584 O O . SER A 1 76 ? -10.296 2.259 22.236 1.00 95.56 76 SER A O 1
ATOM 586 N N . VAL A 1 77 ? -8.430 2.843 23.332 1.00 94.19 77 VAL A N 1
ATOM 587 C CA . VAL A 1 77 ? -8.404 1.640 24.176 1.00 94.19 77 VAL A CA 1
ATOM 588 C C . VAL A 1 77 ? -9.634 1.588 25.084 1.00 94.19 77 VAL A C 1
ATOM 590 O O . VAL A 1 77 ? -10.255 0.532 25.230 1.00 94.19 77 VAL A O 1
ATOM 593 N N . THR A 1 78 ? -10.008 2.722 25.675 1.00 97.38 78 THR A N 1
ATOM 594 C CA . THR A 1 78 ? -11.134 2.824 26.610 1.00 97.38 78 THR A CA 1
ATOM 595 C C . THR A 1 78 ? -12.465 2.519 25.924 1.00 97.38 78 THR A C 1
ATOM 597 O O . THR A 1 78 ? -13.214 1.654 26.386 1.00 97.38 78 THR A O 1
ATOM 600 N N . ASN A 1 79 ? -12.750 3.167 24.793 1.00 97.81 79 ASN A N 1
ATOM 601 C CA . ASN A 1 79 ? -14.015 3.006 24.075 1.00 97.81 79 ASN A CA 1
ATOM 602 C C . ASN A 1 79 ? -14.132 1.644 23.388 1.00 97.81 79 ASN A C 1
ATOM 604 O O . ASN A 1 79 ? -15.211 1.047 23.415 1.00 97.81 79 ASN A O 1
ATOM 608 N N . VAL A 1 80 ? -13.034 1.111 22.836 1.00 96.75 80 VAL A N 1
ATOM 609 C CA . VAL A 1 80 ? -13.033 -0.236 22.247 1.00 96.75 80 VAL A CA 1
ATOM 610 C C . VAL A 1 80 ? -13.317 -1.293 23.313 1.00 96.75 80 VAL A C 1
ATOM 612 O O . VAL A 1 80 ? -14.174 -2.151 23.106 1.00 96.75 80 VAL A O 1
ATOM 615 N N . ARG A 1 81 ? -12.685 -1.210 24.494 1.00 95.31 81 ARG A N 1
ATOM 616 C CA . ARG A 1 81 ? -12.949 -2.147 25.604 1.00 95.31 81 ARG A CA 1
ATOM 617 C C . ARG A 1 81 ? -14.358 -2.026 26.175 1.00 95.31 81 ARG A C 1
ATOM 619 O O . ARG A 1 81 ? -14.929 -3.032 26.583 1.00 95.31 81 ARG A O 1
ATOM 626 N N . ALA A 1 82 ? -14.914 -0.817 26.199 1.00 97.25 82 ALA A N 1
ATOM 627 C CA . ALA A 1 82 ? -16.295 -0.584 26.609 1.00 97.25 82 ALA A CA 1
ATOM 628 C C . ALA A 1 82 ? -17.325 -1.060 25.565 1.00 97.25 82 ALA A C 1
ATOM 630 O O . ALA A 1 82 ? -18.522 -1.039 25.845 1.00 97.25 82 ALA A O 1
ATOM 631 N N . GLY A 1 83 ? -16.887 -1.469 24.366 1.00 96.75 83 GLY A N 1
ATOM 632 C CA . GLY A 1 83 ? -17.778 -1.844 23.270 1.00 96.75 83 GLY A CA 1
ATOM 633 C C . GLY A 1 83 ? -18.607 -0.669 22.748 1.00 96.75 83 GLY A C 1
ATOM 634 O O . GLY A 1 83 ? -19.721 -0.874 22.267 1.00 96.75 83 GLY A O 1
ATOM 635 N N . ASN A 1 84 ? -18.098 0.563 22.861 1.00 98.06 84 ASN A N 1
ATOM 636 C CA . ASN A 1 84 ? -18.804 1.772 22.442 1.00 98.06 84 ASN A CA 1
ATOM 637 C C . ASN A 1 84 ? -18.820 1.892 20.908 1.00 98.06 84 ASN A C 1
ATOM 639 O O . ASN A 1 84 ? -17.993 2.579 20.312 1.00 98.06 84 ASN A O 1
ATOM 643 N N . GLN A 1 85 ? -19.760 1.193 20.268 1.00 97.44 85 GLN A N 1
ATOM 644 C CA . GLN A 1 85 ? -19.832 1.080 18.808 1.00 97.44 85 GLN A CA 1
ATOM 645 C C . GLN A 1 85 ? -20.034 2.419 18.097 1.00 97.44 85 GLN A C 1
ATOM 647 O O . GLN A 1 85 ? -19.451 2.615 17.039 1.00 97.44 85 GLN A O 1
ATOM 652 N N . ALA A 1 86 ? -20.790 3.351 18.683 1.00 97.56 86 ALA A N 1
ATOM 653 C CA . ALA A 1 86 ? -20.978 4.679 18.097 1.00 97.56 86 ALA A CA 1
ATOM 654 C C . ALA A 1 86 ? -19.654 5.457 18.053 1.00 97.56 86 ALA A C 1
ATOM 656 O O . ALA A 1 86 ? -19.269 5.983 17.013 1.00 97.56 86 ALA A O 1
ATOM 657 N N . TRP A 1 87 ? -18.898 5.447 19.155 1.00 97.75 87 TRP A N 1
ATOM 658 C CA . TRP A 1 87 ? -17.587 6.094 19.190 1.00 97.75 87 TRP A CA 1
ATOM 659 C C . TRP A 1 87 ? -16.592 5.419 18.238 1.00 97.75 87 TRP A C 1
ATOM 661 O O . TRP A 1 87 ? -15.852 6.104 17.534 1.00 97.75 87 TRP A O 1
ATOM 671 N N . ILE A 1 88 ? -16.599 4.083 18.179 1.00 98.12 88 ILE A N 1
ATOM 672 C CA . ILE A 1 88 ? -15.787 3.307 17.232 1.00 98.12 88 ILE A CA 1
ATOM 673 C C . ILE A 1 88 ? -16.109 3.703 15.787 1.00 98.12 88 ILE A C 1
ATOM 675 O O . ILE A 1 88 ? -15.193 3.950 15.003 1.00 98.12 88 ILE A O 1
ATOM 679 N N . GLU A 1 89 ? -17.395 3.765 15.439 1.00 97.62 89 GLU A N 1
ATOM 680 C CA . GLU A 1 89 ? -17.860 4.139 14.106 1.00 97.62 89 GLU A CA 1
ATOM 681 C C . GLU A 1 89 ? -17.341 5.525 13.710 1.00 97.62 89 GLU A C 1
ATOM 683 O O . GLU A 1 89 ? -16.803 5.700 12.615 1.00 97.62 89 GLU A O 1
ATOM 688 N N . GLU A 1 90 ? -17.461 6.494 14.612 1.00 96.56 90 GLU A N 1
ATOM 689 C CA . GLU A 1 90 ? -17.120 7.893 14.359 1.00 96.56 90 GLU A CA 1
ATOM 690 C C . GLU A 1 90 ? -15.617 8.177 14.374 1.00 96.56 90 GLU A C 1
ATOM 692 O O . GLU A 1 90 ? -15.187 9.082 13.673 1.00 96.56 90 GLU A O 1
ATOM 697 N N . ASN A 1 91 ? -14.810 7.438 15.143 1.00 96.56 91 ASN A N 1
ATOM 698 C CA . ASN A 1 91 ? -13.403 7.801 15.384 1.00 96.56 91 ASN A CA 1
ATOM 699 C C . ASN A 1 91 ? -12.405 6.808 14.786 1.00 96.56 91 ASN A C 1
ATOM 701 O O . ASN A 1 91 ? -11.329 7.203 14.344 1.00 96.56 91 ASN A O 1
ATOM 705 N N . LEU A 1 92 ? -12.751 5.520 14.751 1.00 97.00 92 LEU A N 1
ATOM 706 C CA . LEU A 1 92 ? -11.848 4.458 14.297 1.00 97.00 92 LEU A CA 1
ATOM 707 C C . LEU A 1 92 ? -12.271 3.839 12.965 1.00 97.00 92 LEU A C 1
ATOM 709 O O . LEU A 1 92 ? -11.585 2.951 12.476 1.00 97.00 92 LEU A O 1
ATOM 713 N N . SER A 1 93 ? -13.402 4.257 12.392 1.00 96.88 93 SER A N 1
ATOM 714 C CA . SER A 1 93 ? -14.034 3.559 11.271 1.00 96.88 93 SER A CA 1
ATOM 715 C C . SER A 1 93 ? -14.439 4.508 10.145 1.00 96.88 93 SER A C 1
ATOM 717 O O . SER A 1 93 ? -13.650 4.745 9.238 1.00 96.88 93 SER A O 1
ATOM 719 N N . THR A 1 94 ? -15.622 5.114 10.165 1.00 96.38 94 THR A N 1
ATOM 720 C CA . THR A 1 94 ? -16.088 5.982 9.067 1.00 96.38 94 THR A CA 1
ATOM 721 C C . THR A 1 94 ? -15.185 7.202 8.859 1.00 96.38 94 THR A C 1
ATOM 723 O O . THR A 1 94 ? -14.975 7.624 7.719 1.00 96.38 94 THR A O 1
ATOM 726 N N . TRP A 1 95 ? -14.551 7.703 9.926 1.00 94.69 95 TRP A N 1
ATOM 727 C CA . TRP A 1 95 ? -13.553 8.767 9.824 1.00 94.69 95 TRP A CA 1
ATOM 728 C C . TRP A 1 95 ? -12.352 8.370 8.962 1.00 94.69 95 TRP A C 1
ATOM 730 O O . TRP A 1 95 ? -11.986 9.130 8.069 1.00 94.69 95 TRP A O 1
ATOM 740 N N . MET A 1 96 ? -11.822 7.153 9.130 1.00 97.06 96 MET A N 1
ATOM 741 C CA . MET A 1 96 ? -10.732 6.599 8.312 1.00 97.06 96 MET A CA 1
ATOM 742 C C . MET A 1 96 ? -11.060 6.598 6.816 1.00 97.06 96 MET A C 1
ATOM 744 O O . MET A 1 96 ? -10.190 6.866 5.989 1.00 97.06 96 MET A O 1
ATOM 748 N N . TYR A 1 97 ? -12.319 6.337 6.459 1.00 97.31 97 TYR A N 1
ATOM 749 C CA . TYR A 1 97 ? -12.776 6.454 5.076 1.00 97.31 97 TYR A CA 1
ATOM 750 C C . TYR A 1 97 ? -12.809 7.915 4.622 1.00 97.31 97 TYR A C 1
ATOM 752 O O . TYR A 1 97 ? -12.250 8.254 3.586 1.00 97.31 97 TYR A O 1
ATOM 760 N N . SER A 1 98 ? -13.444 8.797 5.396 1.00 95.62 98 SER A N 1
ATOM 761 C CA . SER A 1 98 ? -13.630 10.192 4.981 1.00 95.62 98 SER A CA 1
ATOM 762 C C . SER A 1 98 ? -12.334 11.015 4.951 1.00 95.62 98 SER A C 1
ATOM 764 O O . SER A 1 98 ? -12.227 11.937 4.145 1.00 95.62 98 SER A O 1
ATOM 766 N N . TYR A 1 99 ? -11.367 10.691 5.815 1.00 96.31 99 TYR A N 1
ATOM 767 C CA . TYR A 1 99 ? -10.128 11.448 5.990 1.00 96.31 99 TYR A CA 1
ATOM 768 C C . TYR A 1 99 ? -8.953 10.853 5.204 1.00 96.31 99 TYR A C 1
ATOM 770 O O . TYR A 1 99 ? -8.315 11.576 4.443 1.00 96.31 99 TYR A O 1
ATOM 778 N N . TYR A 1 100 ? -8.696 9.545 5.343 1.00 96.44 100 TYR A N 1
ATOM 779 C CA . TYR A 1 100 ? -7.585 8.857 4.663 1.00 96.44 100 TYR A CA 1
ATOM 780 C C . TYR A 1 100 ? -8.009 8.089 3.405 1.00 96.44 100 TYR A C 1
ATOM 782 O O . TYR A 1 100 ? -7.163 7.655 2.629 1.00 96.44 100 TYR A O 1
ATOM 790 N N . GLY A 1 101 ? -9.311 7.916 3.157 1.00 96.88 101 GLY A N 1
ATOM 791 C CA . GLY A 1 101 ? -9.789 7.154 2.001 1.00 96.88 101 GLY A CA 1
ATOM 792 C C . GLY A 1 101 ? -9.728 5.636 2.186 1.00 96.88 101 GLY A C 1
ATOM 793 O O . GLY A 1 101 ? -9.821 4.904 1.203 1.00 96.88 101 GLY A O 1
ATOM 794 N N . HIS A 1 102 ? -9.587 5.127 3.416 1.00 96.94 102 HIS A N 1
ATOM 795 C CA . HIS A 1 102 ? -9.587 3.683 3.654 1.00 96.94 102 HIS A CA 1
ATOM 796 C C . HIS A 1 102 ? -10.950 3.072 3.300 1.00 96.94 102 HIS A C 1
ATOM 798 O O . HIS A 1 102 ? -11.926 3.229 4.031 1.00 96.94 102 HIS A O 1
ATOM 804 N N . ASN A 1 103 ? -11.019 2.318 2.198 1.00 96.56 103 ASN A N 1
ATOM 805 C CA . ASN A 1 103 ? -12.261 1.673 1.751 1.00 96.56 103 ASN A CA 1
ATOM 806 C C . ASN A 1 103 ? -12.757 0.577 2.700 1.00 96.56 103 ASN A C 1
ATOM 808 O O . ASN A 1 103 ? -13.922 0.187 2.628 1.00 96.56 103 ASN A O 1
ATOM 812 N N . ARG A 1 104 ? -11.879 0.031 3.547 1.00 96.88 104 ARG A N 1
ATOM 813 C CA . ARG A 1 104 ? -12.206 -1.035 4.495 1.00 96.88 104 ARG A CA 1
ATOM 814 C C . ARG A 1 104 ? -11.482 -0.802 5.807 1.00 96.88 104 ARG A C 1
ATOM 816 O O . ARG A 1 104 ? -10.269 -0.612 5.803 1.00 96.88 104 ARG A O 1
ATOM 823 N N . VAL A 1 105 ? -12.216 -0.889 6.909 1.00 97.06 105 VAL A N 1
ATOM 824 C CA . VAL A 1 105 ? -11.646 -0.887 8.258 1.00 97.06 105 VAL A CA 1
ATOM 825 C C . VAL A 1 105 ? -12.311 -1.974 9.082 1.00 97.06 105 VAL A C 1
ATOM 827 O O . VAL A 1 105 ? -13.534 -2.119 9.074 1.00 97.06 105 VAL A O 1
ATOM 830 N N . TYR A 1 106 ? -11.492 -2.740 9.791 1.00 97.38 106 TYR A N 1
ATOM 831 C CA . TYR A 1 106 ? -11.933 -3.792 10.693 1.00 97.38 106 TYR A CA 1
ATOM 832 C C . TYR A 1 106 ? -11.237 -3.606 12.033 1.00 97.38 106 TYR A C 1
ATOM 834 O O . TYR A 1 106 ? -10.038 -3.338 12.076 1.00 97.38 106 TYR A O 1
ATOM 842 N N . ILE A 1 107 ? -11.984 -3.781 13.118 1.00 96.88 107 ILE A N 1
ATOM 843 C CA . ILE A 1 107 ? -11.424 -3.829 14.469 1.00 96.88 107 ILE A CA 1
ATOM 844 C C . ILE A 1 107 ? -11.606 -5.246 14.977 1.00 96.88 107 ILE A C 1
ATOM 846 O O . ILE A 1 107 ? -12.712 -5.790 14.916 1.00 96.88 107 ILE A O 1
ATOM 850 N N . LEU A 1 108 ? -10.511 -5.836 15.447 1.00 96.38 108 LEU A N 1
ATOM 851 C CA . LEU A 1 108 ? -10.457 -7.222 15.885 1.00 96.38 108 LEU A CA 1
ATOM 852 C C . LEU A 1 108 ? -10.267 -7.302 17.401 1.00 96.38 108 LEU A C 1
ATOM 854 O O . LEU A 1 108 ? -9.616 -6.446 18.003 1.00 96.38 108 LEU A O 1
ATOM 858 N N . ASP A 1 109 ? -10.826 -8.341 18.011 1.00 94.81 109 ASP A N 1
ATOM 859 C CA . ASP A 1 109 ? -10.499 -8.716 19.383 1.00 94.81 109 ASP A CA 1
ATOM 860 C C . ASP A 1 109 ? -9.149 -9.460 19.466 1.00 94.81 109 ASP A C 1
ATOM 862 O O . ASP A 1 109 ? -8.491 -9.750 18.465 1.00 94.81 109 ASP A O 1
ATOM 866 N N . ALA A 1 110 ? -8.731 -9.806 20.687 1.00 93.94 110 ALA A N 1
ATOM 867 C CA . ALA A 1 110 ? -7.479 -10.528 20.928 1.00 93.94 110 ALA A CA 1
ATOM 868 C C . ALA A 1 110 ? -7.449 -11.958 20.344 1.00 93.94 110 ALA A C 1
ATOM 870 O O . ALA A 1 110 ? -6.380 -12.562 20.275 1.00 93.94 110 ALA A O 1
ATOM 871 N N . ALA A 1 111 ? -8.599 -12.506 19.948 1.00 96.19 111 ALA A N 1
ATOM 872 C CA . ALA A 1 111 ? -8.729 -13.807 19.301 1.00 96.19 111 ALA A CA 1
ATOM 873 C C . ALA A 1 111 ? -8.860 -13.690 17.767 1.00 96.19 111 ALA A C 1
ATOM 875 O O . ALA A 1 111 ? -9.110 -14.695 17.104 1.00 96.19 111 ALA A O 1
ATOM 876 N N . ASN A 1 112 ? -8.637 -12.496 17.198 1.00 94.94 112 ASN A N 1
ATOM 877 C CA . ASN A 1 112 ? -8.798 -12.170 15.778 1.00 94.94 112 ASN A CA 1
ATOM 878 C C . ASN A 1 112 ? -10.238 -12.296 15.250 1.00 94.94 112 ASN A C 1
ATOM 880 O O . ASN A 1 112 ? -10.439 -12.482 14.048 1.00 94.94 112 ASN A O 1
ATOM 884 N N . HIS A 1 113 ? -11.253 -12.157 16.102 1.00 95.56 113 HIS A N 1
ATOM 885 C CA . HIS A 1 113 ? -12.629 -12.006 15.635 1.00 95.56 113 HIS A CA 1
ATOM 886 C C . HIS A 1 113 ? -12.944 -10.534 15.382 1.00 95.56 113 HIS A C 1
ATOM 888 O O . HIS A 1 113 ? -12.624 -9.671 16.200 1.00 95.56 113 HIS A O 1
ATOM 894 N N . ALA A 1 114 ? -13.615 -10.236 14.269 1.00 97.25 114 ALA A N 1
ATOM 895 C CA . ALA A 1 114 ? -14.071 -8.882 13.994 1.00 97.25 114 ALA A CA 1
ATOM 896 C C . ALA A 1 114 ? -15.191 -8.472 14.960 1.00 97.25 114 ALA A C 1
ATOM 898 O O . ALA A 1 114 ? -16.245 -9.109 15.022 1.00 97.25 114 ALA A O 1
ATOM 899 N N . ILE A 1 115 ? -14.963 -7.371 15.675 1.00 97.19 115 ILE A N 1
ATOM 900 C CA . ILE A 1 115 ? -15.930 -6.725 16.576 1.00 97.19 115 ILE A CA 1
ATOM 901 C C . ILE A 1 115 ? -16.544 -5.460 15.963 1.00 97.19 115 ILE A C 1
ATOM 903 O O . ILE A 1 115 ? -17.540 -4.948 16.471 1.00 97.19 115 ILE A O 1
ATOM 907 N N . HIS A 1 116 ? -15.957 -4.965 14.872 1.00 97.94 116 HIS A N 1
ATOM 908 C CA . HIS A 1 116 ? -16.480 -3.881 14.049 1.00 97.94 116 HIS A CA 1
ATOM 909 C C . HIS A 1 116 ? -15.986 -4.041 12.607 1.00 97.94 116 HIS A C 1
ATOM 911 O O . HIS A 1 116 ? -14.854 -4.480 12.383 1.00 97.94 116 HIS A O 1
ATOM 917 N N . ALA A 1 117 ? -16.819 -3.677 11.634 1.00 98.25 117 ALA A N 1
ATOM 918 C CA . ALA A 1 117 ? -16.489 -3.746 10.218 1.00 98.25 117 ALA A CA 1
ATOM 919 C C . ALA A 1 117 ? -17.111 -2.575 9.455 1.00 98.25 117 ALA A C 1
ATOM 921 O O . ALA A 1 117 ? -18.292 -2.276 9.620 1.00 98.25 117 ALA A O 1
ATOM 922 N N . MET A 1 118 ? -16.329 -1.962 8.573 1.00 97.88 118 MET A N 1
ATOM 923 C CA . MET A 1 118 ? -16.762 -0.886 7.690 1.00 97.88 118 MET A CA 1
ATOM 924 C C . MET A 1 118 ? -16.255 -1.129 6.274 1.00 97.88 118 MET A C 1
ATOM 926 O O . MET A 1 118 ? -15.112 -1.549 6.072 1.00 97.88 118 MET A O 1
ATOM 930 N N . ARG A 1 119 ? -17.126 -0.876 5.295 1.00 97.69 119 ARG A N 1
ATOM 931 C CA . ARG A 1 119 ? -16.812 -0.884 3.864 1.00 97.69 119 ARG A CA 1
ATOM 932 C C . ARG A 1 119 ? -17.404 0.358 3.205 1.00 97.69 119 ARG A C 1
ATOM 934 O O . ARG A 1 119 ? -18.581 0.653 3.404 1.00 97.69 119 ARG A O 1
ATOM 941 N N . GLU A 1 120 ? -16.603 1.056 2.407 1.00 97.00 120 GLU A N 1
ATOM 942 C CA . GLU A 1 120 ? -17.010 2.243 1.637 1.00 97.00 120 GLU A CA 1
ATOM 943 C C . GLU A 1 120 ? -17.747 3.295 2.488 1.00 97.00 120 GLU A C 1
ATOM 945 O O . GLU A 1 120 ? -18.818 3.791 2.130 1.00 97.00 120 GLU A O 1
ATOM 950 N N . GLY A 1 121 ? -17.203 3.578 3.674 1.00 96.56 121 GLY A N 1
ATOM 951 C CA . GLY A 1 121 ? -17.747 4.556 4.617 1.00 96.56 121 GLY A CA 1
ATOM 952 C C . GLY A 1 121 ? -19.013 4.116 5.353 1.00 96.56 121 GLY A C 1
ATOM 953 O O . GLY A 1 121 ? -19.661 4.953 5.975 1.00 96.56 121 GLY A O 1
ATOM 954 N N . LYS A 1 122 ? -19.398 2.836 5.284 1.00 97.38 122 LYS A N 1
ATOM 955 C CA . LYS A 1 122 ? -20.602 2.305 5.941 1.00 97.38 122 LYS A CA 1
ATOM 956 C C . LYS A 1 122 ? -20.270 1.121 6.830 1.00 97.38 122 LYS A C 1
ATOM 958 O O . LYS A 1 122 ? -19.568 0.204 6.403 1.00 97.38 122 LYS A O 1
ATOM 963 N N . VAL A 1 123 ? -20.822 1.112 8.039 1.00 97.69 123 VAL A N 1
ATOM 964 C CA . VAL A 1 123 ? -20.746 -0.053 8.926 1.00 97.69 123 VAL A CA 1
ATOM 965 C C . VAL A 1 123 ? -21.494 -1.225 8.294 1.00 97.69 123 VAL A C 1
ATOM 967 O O . VAL A 1 123 ? -22.612 -1.082 7.795 1.00 97.69 123 VAL A O 1
ATOM 970 N N . VAL A 1 124 ? -20.856 -2.391 8.296 1.00 97.62 124 VAL A N 1
ATOM 971 C CA . VAL A 1 124 ? -21.379 -3.647 7.749 1.00 97.62 124 VAL A CA 1
ATOM 972 C C . VAL A 1 124 ? -21.302 -4.757 8.798 1.00 97.62 124 VAL A C 1
ATOM 974 O O . VAL A 1 124 ? -20.710 -4.592 9.863 1.00 97.62 124 VAL A O 1
ATOM 977 N N . ALA A 1 125 ? -21.905 -5.911 8.506 1.00 97.12 125 ALA A N 1
ATOM 978 C CA . ALA A 1 125 ? -21.795 -7.080 9.373 1.00 97.12 125 ALA A CA 1
ATOM 979 C C . ALA A 1 125 ? -20.328 -7.517 9.533 1.00 97.12 125 ALA A C 1
ATOM 981 O O . ALA A 1 125 ? -19.564 -7.516 8.568 1.00 97.12 125 ALA A O 1
ATOM 982 N N . THR A 1 126 ? -19.940 -7.956 10.733 1.00 96.69 126 THR A N 1
ATOM 983 C CA . THR A 1 126 ? -18.563 -8.391 11.028 1.00 96.69 126 THR A CA 1
ATOM 984 C C . THR A 1 126 ? -18.141 -9.642 10.256 1.00 96.69 126 THR A C 1
ATOM 986 O O . THR A 1 126 ? -16.949 -9.852 10.060 1.00 96.69 126 THR A O 1
ATOM 989 N N . SER A 1 127 ? -19.092 -10.414 9.719 1.00 94.44 127 SER A N 1
ATOM 990 C CA . SER A 1 127 ? -18.835 -11.517 8.779 1.00 94.44 127 SER A CA 1
ATOM 991 C C . SER A 1 127 ? -18.185 -11.072 7.464 1.00 94.44 127 SER A C 1
ATOM 993 O O . SER A 1 127 ? -17.677 -11.907 6.729 1.00 94.44 127 SER A O 1
ATOM 995 N N . ALA A 1 128 ? -18.189 -9.771 7.162 1.00 93.00 128 ALA A N 1
ATOM 996 C CA . ALA A 1 128 ? -17.450 -9.189 6.046 1.00 93.00 128 ALA A CA 1
ATOM 997 C C . ALA A 1 128 ? -15.922 -9.274 6.232 1.00 93.00 128 ALA A C 1
ATOM 999 O O . ALA A 1 128 ? -15.159 -9.069 5.287 1.00 93.00 128 ALA A O 1
ATOM 1000 N N . PHE A 1 129 ? -15.445 -9.529 7.448 1.00 92.50 129 PHE A N 1
ATOM 1001 C CA . PHE A 1 129 ? -14.039 -9.807 7.688 1.00 92.50 129 PHE A CA 1
ATOM 1002 C C . PHE A 1 129 ? -13.705 -11.241 7.246 1.00 92.50 129 PHE A C 1
ATOM 1004 O O . PHE A 1 129 ? -14.299 -12.195 7.742 1.00 92.50 129 PHE A O 1
ATOM 1011 N N . GLY A 1 130 ? -12.749 -11.388 6.324 1.00 84.88 130 GLY A N 1
ATOM 1012 C CA . GLY A 1 130 ? -12.324 -12.685 5.775 1.00 84.88 130 GLY A CA 1
ATOM 1013 C C . GLY A 1 130 ? -12.938 -13.060 4.419 1.00 84.88 130 GLY A C 1
ATOM 1014 O O . GLY A 1 130 ? -12.529 -14.067 3.846 1.00 84.88 130 GLY A O 1
ATOM 1015 N N . GLU A 1 131 ? -13.870 -12.253 3.900 1.00 71.25 131 GLU A N 1
ATOM 1016 C CA . GLU A 1 131 ? -14.277 -12.244 2.481 1.00 71.25 131 GLU A CA 1
ATOM 1017 C C . GLU A 1 131 ? -13.274 -11.484 1.600 1.00 71.25 131 GLU A C 1
ATOM 1019 O O . GLU A 1 131 ? -12.969 -11.992 0.499 1.00 71.25 131 GLU A O 1
#

Radius of gyration: 35.47 Å; chains: 1; bounding box: 56×25×113 Å

Foldseek 3Di:
DDDDDPDDPVVVVVVVVVVVVVVVVVVVVVVVVVVVVVVVVVVVVVVVVVVVVVVVVVVVVVVVVLQCVQCVDPVNVVCVVVLVVVCCLVRVNLCCCVPVVPQKDFDADPVRQTSWIHGRSDTDDSVVPPD

Secondary structure (DSSP, 8-state):
--------HHHHHHHHHHHHHHHHHHHHHHHHHHHHHHHHHHHHHHHHHHHHHHHHHHHHHHHHHHHHHHHSSHHHHHHHHTT-HHHHIIIIIHHHHHHH--SEEEEE-TTS-EEEEEETTEE--GGGTT-

Sequence (131 aa):
MSARHDSSPLTHQVTLTVLTLAAFTLAIVVGFGFYAANQADEASLERQKIFIADGLNDQIATVQREQESVTVWDDSVTNVRAGNQAWIEENLSTWMYSYYGHNRVYILDAANHAIHAMREGKVVATSAFGE

pLDDT: mean 93.16, std 11.28, range [39.84, 98.38]